Protein AF-A0A2V9Y6J7-F1 (afdb_monomer)

Solvent-accessible surface area (backbone atoms only — not comparable to full-atom values): 3470 Å² total; per-residue (Å²): 113,61,41,31,51,21,41,52,68,65,36,63,71,50,28,51,52,36,49,53,52,40,48,76,70,65,54,53,71,66,62,54,52,53,37,51,51,53,20,39,71,75,45,34,80,84,30,50,72,54,48,54,54,50,51,54,52,48,45,72,72,73,102

Sequence (63 aa):
MGLVASACLRCDDCIFYHAIQAYRLGVPRVEQEESLNVAMVVGGSIVIPHLRRAYELLEELYG

Secondary structure (DSSP, 8-state):
-HHHHHHHTT-HHHHHHHHHHHHHTT--HHHHHHHHHHHHHHH-GGGHHHHHHHHHHHHHHH-

Foldseek 3Di:
DQLLVCLLVVPLVSNLVVLVVCLVVVNDLVVSVVSVVNSCVVNDPVSVVSVVSSVVSSVVSHD

Mean predicted aligned error: 1.79 Å

Structure (mmCIF, N/CA/C/O backbone):
data_AF-A0A2V9Y6J7-F1
#
_entry.id   AF-A0A2V9Y6J7-F1
#
loop_
_atom_site.group_PDB
_atom_site.id
_atom_site.type_symbol
_atom_site.label_atom_id
_atom_site.label_alt_id
_atom_site.label_comp_id
_atom_site.label_asym_id
_atom_site.label_entity_id
_atom_site.label_seq_id
_atom_site.pdbx_PDB_ins_code
_atom_site.Cartn_x
_atom_site.Cartn_y
_atom_site.Cartn_z
_atom_site.occupancy
_atom_site.B_iso_or_equiv
_atom_site.auth_seq_id
_atom_site.auth_comp_id
_atom_site.auth_asym_id
_atom_site.auth_atom_id
_atom_site.pdbx_PDB_model_num
ATOM 1 N N . MET A 1 1 ? -1.091 -11.448 1.150 1.00 68.88 1 MET A N 1
ATOM 2 C CA . MET A 1 1 ? -0.026 -11.135 0.163 1.00 68.88 1 MET A CA 1
ATOM 3 C C . MET A 1 1 ? -0.521 -10.498 -1.142 1.00 68.88 1 MET A C 1
ATOM 5 O O . MET A 1 1 ? 0.318 -10.017 -1.892 1.00 68.88 1 MET A O 1
ATOM 9 N N . GLY A 1 2 ? -1.836 -10.435 -1.417 1.00 95.31 2 GLY A N 1
ATOM 10 C CA . GLY A 1 2 ? -2.354 -9.773 -2.628 1.00 95.31 2 GLY A CA 1
ATOM 11 C C . GLY A 1 2 ? -1.964 -8.294 -2.734 1.00 95.31 2 GLY A C 1
ATOM 12 O O . GLY A 1 2 ? -1.456 -7.886 -3.767 1.00 95.31 2 GLY A O 1
ATOM 13 N N . LEU A 1 3 ? -2.071 -7.530 -1.638 1.00 97.94 3 LEU A N 1
ATOM 14 C CA . LEU A 1 3 ? -1.729 -6.099 -1.610 1.00 97.94 3 LEU A CA 1
ATOM 15 C C . LEU A 1 3 ? -0.279 -5.813 -2.044 1.00 97.94 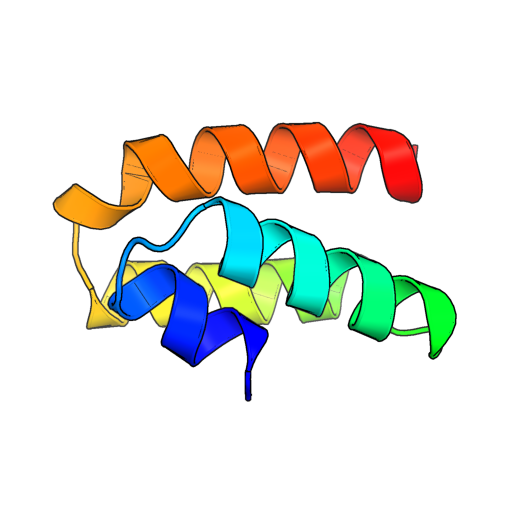3 LEU A C 1
ATOM 17 O O . LEU A 1 3 ? -0.049 -4.984 -2.921 1.00 97.94 3 LEU A O 1
ATOM 21 N N . VAL A 1 4 ? 0.689 -6.550 -1.487 1.00 98.38 4 VAL A N 1
ATOM 22 C CA . VAL A 1 4 ? 2.114 -6.423 -1.847 1.00 98.38 4 VAL A CA 1
ATOM 23 C C . VAL A 1 4 ? 2.333 -6.757 -3.324 1.00 98.38 4 VAL A C 1
ATOM 25 O O . VAL A 1 4 ? 2.978 -5.998 -4.042 1.00 98.38 4 VAL A O 1
ATOM 28 N N . ALA A 1 5 ? 1.771 -7.875 -3.796 1.00 98.38 5 ALA A N 1
ATOM 29 C CA . ALA A 1 5 ? 1.923 -8.307 -5.183 1.00 98.38 5 ALA A CA 1
ATOM 30 C C . ALA A 1 5 ? 1.325 -7.289 -6.167 1.00 98.38 5 ALA A C 1
ATOM 32 O O . ALA A 1 5 ? 1.959 -6.949 -7.163 1.00 98.38 5 ALA A O 1
ATOM 33 N N . SER A 1 6 ? 0.139 -6.758 -5.870 1.00 98.56 6 SER A N 1
ATOM 34 C CA . SER A 1 6 ? -0.522 -5.740 -6.689 1.00 98.56 6 SER A CA 1
ATOM 35 C C . SER A 1 6 ? 0.260 -4.434 -6.750 1.00 98.56 6 SER A C 1
ATOM 37 O O . SER A 1 6 ? 0.354 -3.843 -7.826 1.00 98.56 6 SER A O 1
ATOM 39 N N . ALA A 1 7 ? 0.869 -4.021 -5.634 1.00 98.25 7 ALA A N 1
ATOM 40 C CA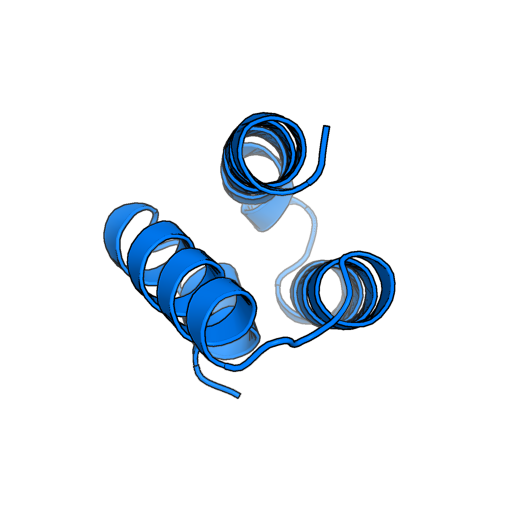 . ALA A 1 7 ? 1.748 -2.859 -5.592 1.00 98.25 7 ALA A CA 1
ATOM 41 C C . ALA A 1 7 ? 3.019 -3.078 -6.431 1.00 98.25 7 ALA A C 1
ATOM 43 O O . ALA A 1 7 ? 3.331 -2.250 -7.284 1.00 98.25 7 ALA A O 1
ATOM 44 N N . CYS A 1 8 ? 3.691 -4.228 -6.301 1.00 98.19 8 CYS A N 1
ATOM 45 C CA . CYS A 1 8 ? 4.854 -4.570 -7.134 1.00 98.19 8 CYS A CA 1
ATOM 46 C C . CYS A 1 8 ? 4.517 -4.645 -8.636 1.00 98.19 8 CYS A C 1
ATOM 48 O O . CYS A 1 8 ? 5.325 -4.248 -9.477 1.00 98.19 8 CYS A O 1
ATOM 50 N N . LEU A 1 9 ? 3.319 -5.127 -8.984 1.00 98.31 9 LEU A N 1
ATOM 51 C CA . LEU A 1 9 ? 2.821 -5.180 -10.362 1.00 98.31 9 LEU A CA 1
ATOM 52 C C . LEU A 1 9 ? 2.244 -3.849 -10.858 1.00 98.31 9 LEU A C 1
ATOM 54 O O . LEU A 1 9 ? 1.902 -3.756 -12.036 1.00 98.31 9 LEU A O 1
ATOM 58 N N . ARG A 1 10 ? 2.170 -2.822 -10.000 1.00 98.38 10 ARG A N 1
ATOM 59 C CA . ARG A 1 10 ? 1.691 -1.476 -10.348 1.00 98.38 10 ARG A CA 1
ATOM 60 C C . ARG A 1 10 ? 0.261 -1.462 -10.912 1.00 98.38 10 ARG A C 1
ATOM 62 O O . ARG A 1 10 ? -0.062 -0.660 -11.783 1.00 98.38 10 ARG A O 1
ATOM 69 N N . CYS A 1 11 ? -0.598 -2.355 -10.419 1.00 98.62 11 CYS A N 1
ATOM 70 C CA . CYS A 1 11 ? -2.015 -2.402 -10.789 1.00 98.62 11 CYS A CA 1
ATOM 71 C C . CYS A 1 11 ? -2.850 -1.638 -9.752 1.00 98.62 11 CYS A C 1
ATOM 73 O O . CYS A 1 11 ? -3.155 -2.196 -8.700 1.00 98.62 11 CYS A O 1
ATOM 75 N N . ASP A 1 12 ? -3.228 -0.387 -10.036 1.00 98.62 12 ASP A N 1
ATOM 76 C CA . ASP A 1 12 ? -3.968 0.467 -9.087 1.00 98.62 12 ASP A CA 1
ATOM 77 C C . ASP A 1 12 ? -5.304 -0.144 -8.648 1.00 98.62 12 ASP A C 1
ATOM 79 O O . ASP A 1 12 ? -5.557 -0.267 -7.451 1.00 98.62 12 ASP A O 1
ATOM 83 N N . ASP A 1 13 ? -6.105 -0.637 -9.595 1.00 98.69 13 ASP A N 1
ATOM 84 C CA . ASP A 1 13 ? -7.387 -1.280 -9.283 1.00 98.69 13 ASP A CA 1
ATOM 85 C C . ASP A 1 13 ? -7.200 -2.516 -8.390 1.00 98.69 13 ASP A C 1
ATOM 87 O O . ASP A 1 13 ? -7.976 -2.758 -7.463 1.00 98.69 13 ASP A O 1
ATOM 91 N N . CYS A 1 14 ? -6.130 -3.284 -8.622 1.00 98.69 14 CYS A N 1
ATOM 92 C CA . CYS A 1 14 ? -5.792 -4.442 -7.801 1.00 98.69 14 CYS A CA 1
ATOM 93 C C . CYS A 1 14 ? -5.336 -4.023 -6.392 1.00 98.69 14 CYS A C 1
ATOM 95 O O . CYS A 1 14 ? -5.711 -4.668 -5.412 1.00 98.69 14 CYS A O 1
ATOM 97 N N . ILE A 1 15 ? -4.537 -2.954 -6.276 1.00 98.69 15 ILE A N 1
ATOM 98 C CA . ILE A 1 15 ? -4.090 -2.397 -4.99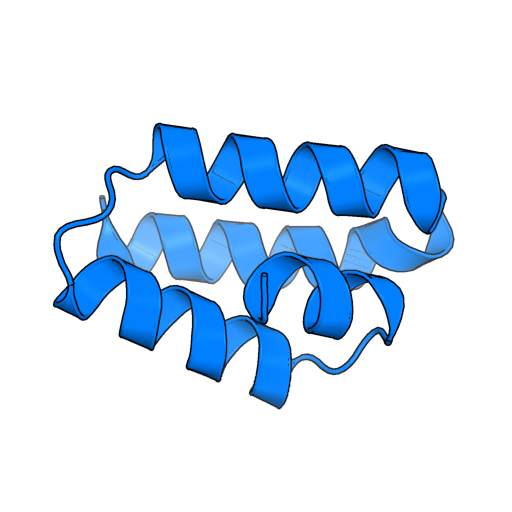0 1.00 98.69 15 ILE A CA 1
ATOM 99 C C . ILE A 1 15 ? -5.311 -1.981 -4.171 1.00 98.69 15 ILE A C 1
ATOM 101 O O . ILE A 1 15 ? -5.445 -2.405 -3.025 1.00 98.69 15 ILE A O 1
ATOM 105 N N . PHE A 1 16 ? -6.230 -1.228 -4.776 1.00 98.62 16 PHE A N 1
ATOM 106 C CA . PHE A 1 16 ? -7.451 -0.771 -4.117 1.00 98.62 16 PHE A CA 1
ATOM 107 C C . PHE A 1 16 ? -8.331 -1.940 -3.695 1.00 98.62 16 PHE A C 1
ATOM 109 O O . PHE A 1 16 ? -8.759 -2.012 -2.543 1.00 98.62 16 PHE A O 1
ATOM 116 N N . TYR A 1 17 ? -8.536 -2.904 -4.594 1.00 98.75 17 TYR A N 1
ATOM 117 C CA . TYR A 1 17 ? -9.286 -4.113 -4.287 1.00 98.75 17 TYR A CA 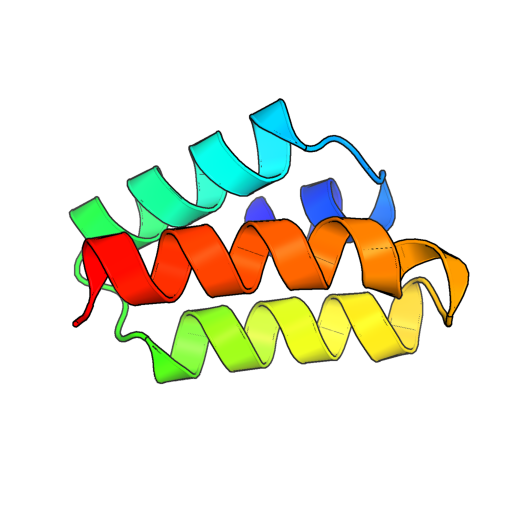1
ATOM 118 C C . TYR A 1 17 ? -8.714 -4.831 -3.059 1.00 98.75 17 TYR A C 1
ATOM 120 O O . TYR A 1 17 ? -9.441 -5.097 -2.101 1.00 98.75 17 TYR A O 1
ATOM 128 N N . HIS A 1 18 ? -7.410 -5.115 -3.047 1.00 98.75 18 HIS A N 1
ATOM 129 C CA . HIS A 1 18 ? -6.795 -5.842 -1.942 1.00 98.75 18 HIS A CA 1
ATOM 130 C C . HIS A 1 18 ? -6.718 -5.029 -0.643 1.00 98.75 18 HIS A C 1
ATOM 132 O O . HIS A 1 18 ? -6.866 -5.630 0.421 1.00 98.75 18 HIS A O 1
ATOM 138 N N . ALA A 1 19 ? -6.553 -3.705 -0.709 1.00 98.31 19 ALA A N 1
ATOM 139 C CA . ALA A 1 19 ? -6.581 -2.830 0.464 1.00 98.31 19 ALA A CA 1
ATOM 140 C C . ALA A 1 19 ? -7.976 -2.788 1.114 1.00 98.31 19 ALA A C 1
ATOM 142 O O . ALA A 1 19 ? -8.110 -2.955 2.328 1.00 98.31 19 ALA A O 1
ATOM 143 N N . ILE A 1 20 ? -9.036 -2.672 0.302 1.00 98.50 20 ILE A N 1
ATOM 144 C CA . ILE A 1 20 ? -10.432 -2.705 0.767 1.00 98.50 20 ILE A CA 1
ATOM 145 C C . ILE A 1 20 ? -10.777 -4.074 1.362 1.00 98.50 20 ILE A C 1
ATOM 147 O O . ILE A 1 20 ? -11.441 -4.147 2.395 1.00 98.50 20 ILE A O 1
ATOM 151 N N . GLN A 1 21 ? -10.341 -5.176 0.741 1.00 98.38 21 GLN A N 1
ATOM 152 C CA . GLN A 1 21 ? -10.568 -6.509 1.311 1.00 98.38 21 GLN A CA 1
ATOM 153 C C . GLN A 1 21 ? -9.845 -6.682 2.651 1.00 98.38 21 GLN A C 1
ATOM 155 O O . GLN A 1 21 ? -10.442 -7.201 3.590 1.00 98.38 21 GLN A O 1
ATOM 160 N N . ALA A 1 22 ? -8.595 -6.223 2.769 1.00 98.06 22 ALA A N 1
ATO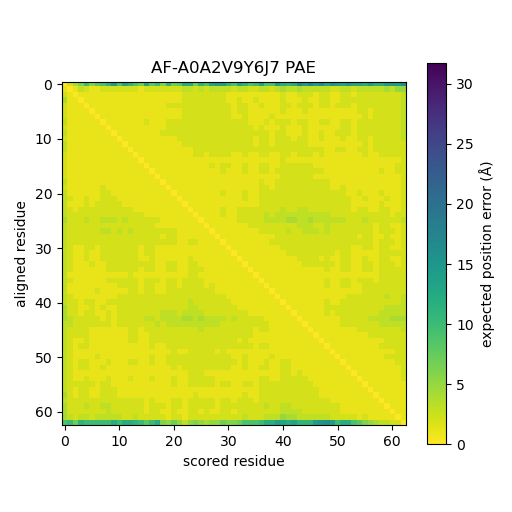M 161 C CA . ALA A 1 22 ? -7.860 -6.269 4.032 1.00 98.06 22 ALA A CA 1
ATOM 162 C C . ALA A 1 22 ? -8.556 -5.439 5.126 1.00 98.06 22 ALA A C 1
ATOM 164 O O . ALA A 1 22 ? -8.751 -5.936 6.233 1.00 98.06 22 ALA A O 1
ATOM 165 N N . TYR A 1 23 ? -9.037 -4.237 4.792 1.00 98.25 23 TYR A N 1
ATOM 166 C CA . TYR A 1 23 ? -9.839 -3.407 5.697 1.00 98.25 23 TYR A CA 1
ATOM 167 C C . TYR A 1 23 ? -11.101 -4.131 6.183 1.00 98.25 23 TYR A C 1
ATOM 169 O O . TYR A 1 23 ? -11.359 -4.202 7.382 1.00 98.25 23 TYR A O 1
ATOM 177 N N . ARG A 1 24 ? -11.864 -4.744 5.267 1.00 98.00 24 ARG A N 1
ATOM 178 C CA . ARG A 1 24 ? -13.087 -5.504 5.596 1.00 98.00 24 ARG A CA 1
ATOM 179 C C . ARG A 1 24 ? -12.831 -6.714 6.492 1.00 98.00 24 ARG A C 1
ATOM 181 O O . ARG A 1 24 ? -13.730 -7.130 7.213 1.00 98.00 24 ARG A O 1
ATOM 188 N N . LEU A 1 25 ? -11.626 -7.277 6.441 1.00 97.81 25 LEU A N 1
ATOM 189 C CA . LEU A 1 25 ? -11.187 -8.364 7.316 1.00 97.81 25 LEU A CA 1
ATOM 190 C C . LEU A 1 25 ? -10.677 -7.868 8.679 1.00 97.81 25 LEU A C 1
ATOM 192 O O . LEU A 1 25 ? -10.232 -8.678 9.486 1.00 97.81 25 LEU A O 1
ATOM 196 N N . GLY A 1 26 ? -10.750 -6.562 8.949 1.00 97.31 26 GLY A N 1
ATOM 197 C CA . GLY A 1 26 ? -10.335 -5.967 10.216 1.00 97.31 26 GLY A CA 1
ATOM 198 C C . GLY A 1 26 ? -8.822 -5.815 10.369 1.00 97.31 26 GLY A C 1
ATOM 199 O O . GLY A 1 26 ? -8.353 -5.611 11.486 1.00 97.31 26 GLY A O 1
ATOM 200 N N . VAL A 1 27 ? -8.054 -5.909 9.278 1.00 97.81 27 VAL A N 1
ATOM 201 C CA . VAL A 1 27 ? -6.608 -5.644 9.308 1.00 97.81 27 VAL A CA 1
ATOM 202 C C . VAL A 1 27 ? -6.400 -4.183 9.729 1.00 97.81 27 VAL A C 1
ATOM 204 O O . VAL A 1 27 ? -7.057 -3.303 9.166 1.00 97.81 27 VAL A O 1
ATOM 207 N N . PRO A 1 28 ? -5.535 -3.874 10.705 1.00 97.50 28 PRO A N 1
ATOM 208 C CA . PRO A 1 28 ? -5.289 -2.497 11.115 1.00 97.50 28 PRO A CA 1
ATOM 209 C C . PRO A 1 28 ? -4.492 -1.736 10.046 1.00 97.50 28 PRO A C 1
ATOM 211 O O . PRO A 1 28 ? -3.717 -2.322 9.289 1.00 97.50 28 PRO A O 1
ATOM 214 N N . ARG A 1 29 ? -4.639 -0.404 10.016 1.00 97.56 29 ARG A N 1
ATOM 215 C CA . ARG A 1 29 ? -3.934 0.482 9.070 1.00 97.56 29 ARG A CA 1
ATOM 216 C C . ARG A 1 29 ? -2.428 0.205 9.019 1.00 97.56 29 ARG A C 1
ATOM 218 O O . ARG A 1 29 ? -1.872 0.074 7.934 1.00 97.56 29 ARG A O 1
ATOM 225 N N . VAL A 1 30 ? -1.800 0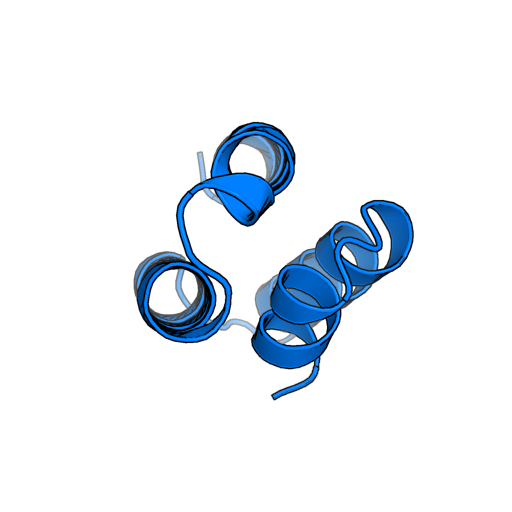.041 10.185 1.00 98.00 30 VAL A N 1
ATOM 226 C CA . VAL A 1 30 ? -0.351 -0.183 10.312 1.00 98.00 30 VAL A CA 1
ATOM 227 C C . VAL A 1 30 ? 0.125 -1.432 9.559 1.00 98.00 30 VAL A C 1
ATOM 229 O O . VAL A 1 30 ? 1.138 -1.375 8.872 1.00 98.00 30 VAL A O 1
ATOM 232 N N . GLU A 1 31 ? -0.636 -2.531 9.578 1.00 98.00 31 GLU A N 1
ATOM 233 C CA . GLU A 1 31 ? -0.271 -3.765 8.862 1.00 98.00 31 GLU A CA 1
ATOM 234 C C . GLU A 1 31 ? -0.378 -3.604 7.334 1.00 98.00 31 GLU A C 1
ATOM 236 O O . GLU A 1 31 ? 0.396 -4.194 6.567 1.00 98.00 31 GLU A O 1
ATOM 241 N N . GLN A 1 32 ? -1.320 -2.778 6.861 1.00 97.69 32 GLN A N 1
ATOM 242 C CA . GLN A 1 32 ? -1.406 -2.433 5.440 1.00 97.69 32 GLN A CA 1
ATOM 243 C C . GLN A 1 32 ? -0.233 -1.546 5.008 1.00 97.69 32 GLN A C 1
ATOM 245 O O . GLN A 1 32 ? 0.363 -1.787 3.958 1.00 97.69 32 GLN A O 1
ATOM 250 N N . GLU A 1 33 ? 0.141 -0.562 5.825 1.00 97.94 33 GLU A N 1
ATOM 251 C CA . GLU A 1 33 ? 1.291 0.313 5.569 1.00 97.94 33 GLU A CA 1
ATOM 252 C C . GLU A 1 33 ? 2.610 -0.472 5.565 1.00 97.94 33 GLU A C 1
ATOM 254 O O . GLU A 1 33 ? 3.436 -0.283 4.674 1.00 97.94 33 GLU A O 1
ATOM 259 N N . GLU A 1 34 ? 2.784 -1.428 6.481 1.00 98.19 34 GLU A N 1
ATOM 260 C CA . GLU A 1 34 ? 3.921 -2.356 6.468 1.00 98.19 34 GLU A CA 1
ATOM 261 C C . GLU A 1 34 ? 3.980 -3.172 5.170 1.00 98.19 34 GLU A C 1
ATOM 263 O O . GLU A 1 34 ? 5.044 -3.307 4.561 1.00 98.19 34 GLU A O 1
ATOM 268 N N . SER A 1 35 ? 2.834 -3.652 4.679 1.00 97.88 35 SER A N 1
ATOM 269 C CA . SER A 1 35 ? 2.758 -4.353 3.392 1.00 97.88 35 SER A CA 1
ATOM 270 C C . SER A 1 35 ? 3.177 -3.453 2.219 1.00 97.88 35 SER A C 1
ATOM 272 O O . SER A 1 35 ? 3.928 -3.882 1.337 1.00 97.88 35 SER A O 1
ATOM 274 N N . LEU A 1 36 ? 2.732 -2.195 2.200 1.00 98.19 36 LEU A N 1
ATOM 275 C CA . LEU A 1 36 ? 3.117 -1.224 1.172 1.00 98.19 36 LEU A CA 1
ATOM 276 C C . LEU A 1 36 ? 4.604 -0.840 1.262 1.00 98.19 36 LEU A C 1
ATOM 278 O O . LEU A 1 36 ? 5.251 -0.674 0.227 1.00 98.19 36 LEU A O 1
ATOM 282 N N . ASN A 1 37 ? 5.179 -0.795 2.466 1.00 98.12 37 ASN A N 1
ATOM 283 C CA . ASN A 1 37 ? 6.614 -0.592 2.672 1.00 98.12 37 ASN A CA 1
ATOM 284 C C . ASN A 1 37 ? 7.443 -1.753 2.107 1.00 98.12 37 ASN A C 1
ATOM 286 O O . ASN A 1 37 ? 8.471 -1.522 1.466 1.00 98.12 37 ASN A O 1
ATOM 290 N N . VAL A 1 38 ? 6.982 -3.000 2.257 1.00 98.19 38 VAL A N 1
ATOM 291 C CA . VAL A 1 38 ? 7.622 -4.151 1.595 1.00 98.19 38 VAL A CA 1
ATOM 292 C C . VAL A 1 38 ? 7.582 -3.984 0.074 1.00 98.19 38 VAL A C 1
ATOM 294 O O . VAL A 1 38 ? 8.603 -4.165 -0.591 1.00 98.19 38 VAL A O 1
ATOM 297 N N . ALA A 1 39 ? 6.438 -3.581 -0.486 1.00 98.25 39 ALA A N 1
ATOM 298 C CA . ALA A 1 39 ? 6.323 -3.329 -1.922 1.00 98.25 39 ALA A CA 1
ATOM 299 C C . ALA A 1 39 ? 7.231 -2.183 -2.402 1.00 98.25 39 ALA A C 1
ATOM 301 O O . ALA A 1 39 ? 7.783 -2.264 -3.497 1.00 98.25 39 ALA A O 1
ATOM 302 N N . MET A 1 40 ? 7.439 -1.149 -1.581 1.00 98.31 40 MET A N 1
ATOM 303 C CA . MET A 1 40 ? 8.363 -0.047 -1.861 1.00 98.31 40 MET A CA 1
ATOM 304 C C . MET A 1 40 ? 9.814 -0.540 -1.959 1.00 98.31 40 MET A C 1
ATOM 306 O O . MET A 1 40 ? 10.518 -0.230 -2.919 1.00 98.31 40 MET A O 1
ATOM 310 N N . VAL A 1 41 ? 10.263 -1.347 -0.997 1.00 98.31 41 VAL A N 1
ATOM 311 C CA . VAL A 1 41 ? 11.635 -1.881 -0.998 1.00 98.31 41 VAL A CA 1
ATOM 312 C C . VAL A 1 41 ? 11.857 -2.838 -2.173 1.00 98.31 41 VAL A C 1
ATOM 314 O O . VAL A 1 41 ? 12.891 -2.764 -2.832 1.00 98.31 41 VAL A O 1
ATOM 317 N N . VAL A 1 42 ? 10.888 -3.710 -2.467 1.00 98.12 42 VAL A N 1
ATOM 318 C CA . VAL A 1 42 ? 11.010 -4.722 -3.532 1.00 98.12 42 VAL A CA 1
ATOM 319 C C . VAL A 1 42 ? 10.838 -4.121 -4.928 1.00 98.12 42 VAL A C 1
ATOM 321 O O . VAL A 1 42 ? 11.590 -4.452 -5.841 1.00 98.12 42 VAL A O 1
ATOM 324 N N . GLY A 1 43 ? 9.841 -3.257 -5.118 1.00 97.06 43 GLY A N 1
ATOM 325 C CA . GLY A 1 43 ? 9.503 -2.691 -6.422 1.00 97.06 43 GLY A CA 1
ATOM 326 C C . GLY A 1 43 ? 10.280 -1.422 -6.779 1.00 97.06 43 GLY A C 1
ATOM 327 O O . GLY A 1 43 ? 10.313 -1.047 -7.949 1.00 97.06 43 GLY A O 1
ATOM 328 N N . GLY A 1 44 ? 10.929 -0.769 -5.811 1.00 98.25 44 GLY A N 1
ATOM 329 C CA . GLY A 1 44 ? 11.726 0.437 -6.028 1.00 98.25 44 GLY A CA 1
ATOM 330 C C . GLY A 1 44 ? 10.896 1.686 -6.346 1.00 98.25 44 GLY A C 1
ATOM 331 O O . GLY A 1 44 ? 9.665 1.676 -6.339 1.00 98.25 44 GLY A O 1
ATOM 332 N N . SER A 1 45 ? 11.578 2.802 -6.627 1.00 98.38 45 SER A N 1
ATOM 333 C CA . SER A 1 45 ? 10.974 4.145 -6.764 1.00 98.38 45 SER A CA 1
ATOM 334 C C . SER A 1 45 ? 9.816 4.240 -7.763 1.00 98.38 45 SER A C 1
ATOM 336 O O . SER A 1 45 ? 8.952 5.103 -7.621 1.00 98.38 45 SER A O 1
ATOM 338 N N . ILE A 1 46 ? 9.742 3.331 -8.737 1.00 98.38 46 ILE A N 1
ATOM 339 C CA . ILE A 1 46 ? 8.660 3.278 -9.726 1.00 98.38 46 ILE A CA 1
ATOM 340 C C . ILE A 1 46 ? 7.280 2.986 -9.110 1.00 98.38 46 ILE A C 1
ATOM 342 O O . ILE A 1 46 ? 6.264 3.287 -9.732 1.00 98.38 46 ILE A O 1
ATOM 346 N N . VAL A 1 47 ? 7.218 2.434 -7.893 1.00 98.56 47 VAL A N 1
ATOM 347 C CA . VAL A 1 47 ? 5.952 2.143 -7.197 1.00 98.56 47 VAL A CA 1
ATOM 348 C C . VAL A 1 47 ? 5.389 3.381 -6.483 1.00 98.56 47 VAL A C 1
ATOM 350 O O . VAL A 1 47 ? 4.196 3.428 -6.198 1.00 98.56 47 VAL A O 1
ATOM 353 N N . ILE A 1 48 ? 6.192 4.430 -6.255 1.00 98.62 48 ILE A N 1
ATOM 354 C CA . ILE A 1 48 ? 5.799 5.624 -5.476 1.00 98.62 48 ILE A CA 1
ATOM 355 C C . ILE A 1 48 ? 4.466 6.251 -5.936 1.00 98.62 48 ILE A C 1
ATOM 357 O O . ILE A 1 48 ? 3.639 6.547 -5.071 1.00 98.62 48 ILE A O 1
ATOM 361 N N . PRO A 1 49 ? 4.184 6.441 -7.245 1.00 98.69 49 PRO A N 1
ATOM 362 C CA . PRO A 1 49 ? 2.902 7.004 -7.677 1.00 98.69 49 PRO A CA 1
ATOM 363 C C . PRO A 1 49 ? 1.694 6.139 -7.289 1.00 98.69 49 PRO A C 1
ATOM 365 O O . PRO A 1 49 ? 0.639 6.676 -6.963 1.00 98.69 49 PRO A O 1
ATOM 368 N N . HIS A 1 50 ? 1.860 4.816 -7.297 1.00 98.69 50 HIS A N 1
ATOM 369 C CA . HIS A 1 50 ? 0.828 3.859 -6.897 1.00 98.69 50 HIS A CA 1
ATOM 370 C C . HIS A 1 50 ? 0.632 3.865 -5.381 1.00 98.69 50 HIS A C 1
ATOM 372 O O . HIS A 1 50 ? -0.499 3.838 -4.903 1.00 98.69 50 HIS A O 1
ATOM 378 N N . LEU A 1 51 ? 1.726 3.978 -4.618 1.00 98.44 51 LEU A N 1
ATOM 379 C CA . LEU A 1 51 ? 1.648 4.094 -3.163 1.00 98.44 51 LEU A CA 1
ATOM 380 C C . LEU A 1 51 ? 0.943 5.377 -2.740 1.00 98.44 51 LEU A C 1
ATOM 382 O O . LEU A 1 51 ? 0.095 5.306 -1.866 1.00 98.44 51 LEU A O 1
ATOM 386 N N . ARG A 1 52 ? 1.212 6.527 -3.374 1.00 98.56 52 ARG A N 1
ATOM 387 C CA . ARG A 1 52 ? 0.496 7.777 -3.049 1.00 98.56 52 ARG A CA 1
ATOM 388 C C . ARG A 1 52 ? -1.022 7.603 -3.116 1.00 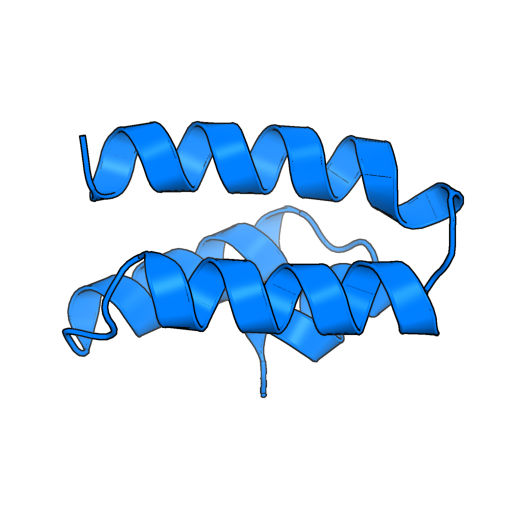98.56 52 ARG A C 1
ATOM 390 O O . ARG A 1 52 ? -1.700 7.929 -2.152 1.00 98.56 52 ARG A O 1
ATOM 397 N N . ARG A 1 53 ? -1.524 7.012 -4.204 1.00 98.56 53 ARG A N 1
ATOM 398 C CA . ARG A 1 53 ? -2.950 6.688 -4.363 1.00 98.56 53 ARG A CA 1
ATOM 399 C C . ARG A 1 53 ? -3.441 5.668 -3.335 1.00 98.56 53 ARG A C 1
ATOM 401 O O . ARG A 1 53 ? -4.544 5.793 -2.820 1.00 98.56 53 ARG A O 1
ATOM 408 N N . ALA A 1 54 ? -2.630 4.658 -3.021 1.00 98.38 54 ALA A N 1
ATOM 409 C CA . ALA A 1 54 ? -2.966 3.679 -1.990 1.00 98.38 54 ALA A CA 1
ATOM 410 C C . ALA A 1 54 ? -3.095 4.331 -0.604 1.00 98.38 54 ALA A C 1
ATOM 412 O O . ALA A 1 54 ? -4.031 4.021 0.119 1.00 98.38 54 ALA A O 1
ATOM 413 N N . TYR A 1 55 ? -2.196 5.254 -0.249 1.00 98.25 55 TYR A N 1
ATOM 414 C CA . TYR A 1 55 ? -2.248 5.999 1.011 1.00 98.25 55 TYR A CA 1
ATOM 415 C C . TYR A 1 55 ? -3.445 6.956 1.076 1.00 98.25 55 TYR A C 1
ATOM 417 O O . TYR A 1 55 ? -4.039 7.076 2.142 1.00 98.25 55 TYR A O 1
ATOM 425 N N . GLU A 1 56 ? -3.833 7.582 -0.041 1.00 98.56 56 GLU A N 1
ATOM 426 C CA . GLU A 1 56 ? -5.080 8.363 -0.136 1.00 98.56 56 GLU A CA 1
ATOM 427 C C . GLU A 1 56 ? -6.301 7.483 0.187 1.00 98.56 56 GLU A C 1
ATOM 429 O O . GLU A 1 56 ? -7.102 7.841 1.045 1.00 98.56 56 GLU A O 1
ATOM 434 N N . LEU A 1 57 ? -6.385 6.278 -0.391 1.00 98.38 57 LEU A N 1
ATOM 435 C CA . LEU A 1 57 ? -7.441 5.313 -0.061 1.00 98.38 57 LEU A CA 1
ATOM 436 C C . LEU A 1 57 ? -7.384 4.848 1.405 1.00 98.38 57 LEU A C 1
ATOM 438 O O . LEU A 1 57 ? -8.421 4.688 2.043 1.00 98.38 57 LEU A O 1
ATOM 442 N N . LEU A 1 58 ? -6.194 4.588 1.953 1.00 98.25 58 LEU A N 1
ATOM 443 C CA . LEU A 1 58 ? -6.067 4.186 3.358 1.00 98.25 58 LEU A CA 1
ATOM 444 C C . LEU A 1 58 ? -6.540 5.294 4.308 1.00 98.25 58 LEU A C 1
ATOM 446 O O . LEU A 1 58 ? -7.145 4.981 5.329 1.00 98.25 58 LEU A O 1
ATOM 450 N N . GLU A 1 59 ? -6.315 6.564 3.972 1.00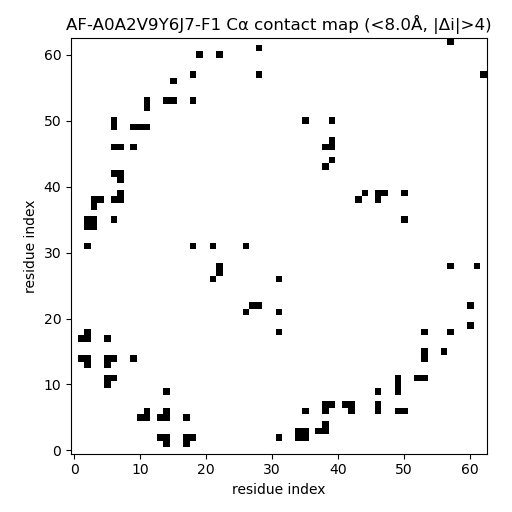 98.19 59 GLU A N 1
ATOM 451 C CA . GLU A 1 59 ? -6.864 7.693 4.727 1.00 98.19 59 GLU A CA 1
ATOM 452 C C . GLU A 1 59 ? -8.398 7.709 4.678 1.00 98.19 59 GLU A C 1
ATOM 454 O O . GLU A 1 59 ? -9.030 7.870 5.713 1.00 98.19 59 GLU A O 1
ATOM 459 N N . GLU A 1 60 ? -9.010 7.446 3.519 1.00 98.12 60 GLU A N 1
ATOM 460 C CA . GLU A 1 60 ? -10.475 7.355 3.395 1.00 98.12 60 GLU A CA 1
ATOM 461 C C . GLU A 1 60 ? -11.092 6.192 4.194 1.00 98.12 60 GLU A C 1
ATOM 463 O O . GLU A 1 60 ? -12.238 6.280 4.632 1.00 98.12 60 GLU A O 1
ATOM 468 N N . LEU A 1 61 ? -10.364 5.083 4.359 1.00 97.62 61 LEU A N 1
ATOM 469 C CA . LEU A 1 61 ? -10.862 3.886 5.048 1.00 97.62 61 LEU A CA 1
ATOM 470 C C . LEU A 1 61 ? -10.659 3.928 6.569 1.00 97.62 61 LEU A C 1
ATOM 472 O O . LEU A 1 61 ? -11.481 3.387 7.313 1.00 97.62 61 LEU A O 1
ATOM 476 N N . TYR A 1 62 ? -9.541 4.498 7.024 1.00 95.94 62 TYR A N 1
ATOM 477 C CA . TYR A 1 62 ? -9.099 4.445 8.423 1.00 95.94 62 TYR A CA 1
ATOM 478 C C . TYR A 1 62 ? -9.082 5.804 9.139 1.00 95.94 62 TYR A C 1
ATOM 480 O O . TYR A 1 62 ? -8.799 5.820 10.340 1.00 95.94 62 TYR A O 1
ATOM 488 N N . GLY A 1 63 ? -9.303 6.906 8.419 1.00 84.94 63 GLY A N 1
ATOM 489 C CA . GLY A 1 63 ? -9.461 8.257 8.967 1.00 84.94 63 GLY A CA 1
ATOM 490 C C . GLY A 1 63 ? -10.834 8.503 9.578 1.00 84.94 63 GLY A C 1
ATOM 491 O O . GLY A 1 63 ? -11.831 7.944 9.068 1.00 84.94 63 GLY A O 1
#

pLDDT: mean 97.48, std 4.03, range [68.88, 98.75]

Radius of gyration: 10.22 Å; Cα contacts (8 Å, |Δi|>4): 62; chains: 1; bounding box: 25×20×22 Å

Nearest PDB structures (foldseek):
  1vke-assembly1_A  TM=9.910E-01  e=5.469E-04  Thermotoga maritima MSB8
  1vke-assembly1_F  TM=9.909E-01  e=6.494E-04  Thermotoga maritima MSB8
  1p8c-assembly1_B  TM=9.874E-01  e=1.087E-03  Thermotoga maritima
  1p8c-assembly1_A  TM=9.892E-01  e=2.876E-03  Thermotoga maritim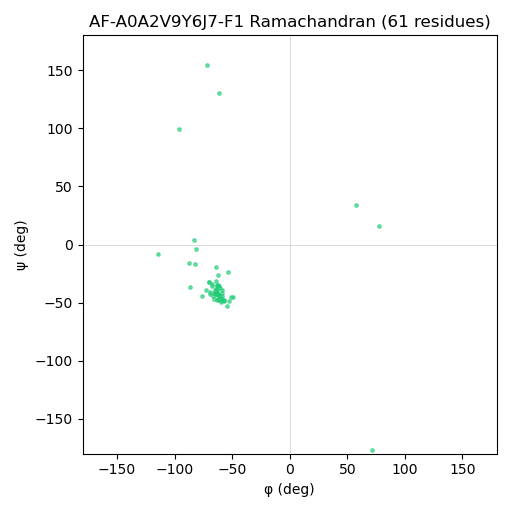a
  5dik-assembly1_A  TM=8.848E-01  e=1.987E-01  Legionella pneumophila